Protein AF-A0A534WWB5-F1 (afdb_monomer)

Secondary structure (DSSP, 8-state):
--HHHHHHHHTT--HHHHHTGGGTTT-TTS-HHHHHHHHHHHHHHH-GGG--HHHHHHHHTTS-HHHHHHHHHHHHHHHHHHHHHHHTT----STTSPPPPP-

Foldseek 3Di:
DCVVVLVCVVVVPDPVCVVCLVVQVPDPPHDLLRVLLSVLLVCLQPPVPPDDPVNVVSNVVNDDPVVVVVSSVVSVVVNVVVVVCVVVVPDDPCSNPDDPDDD

pLDDT: mean 87.73, std 11.85, range [39.88, 98.0]

Solvent-accessible surface area (backbone atoms only — not comparable to full-atom values): 6148 Å² total; per-residue (Å²): 94,35,60,67,62,29,49,43,50,76,72,64,53,55,66,71,55,63,75,36,53,95,45,40,90,78,40,85,90,48,51,73,59,52,39,46,51,50,57,48,40,48,39,62,69,76,42,62,90,72,72,48,70,67,60,53,52,57,41,52,76,66,37,53,74,67,54,48,51,55,53,51,52,50,41,52,49,51,52,54,50,53,50,56,34,61,75,68,64,51,64,60,84,60,66,52,56,81,74,78,78,78,133

Radius of gyration: 15.67 Å; Cα contacts (8 Å, |Δi|>4): 62; chains: 1; bounding box: 30×44×37 Å

Structure (mmCIF, N/CA/C/O backbone):
data_AF-A0A534WWB5-F1
#
_entry.id   AF-A0A534WWB5-F1
#
loop_
_atom_site.group_PDB
_atom_site.id
_atom_site.type_symbol
_atom_site.label_atom_id
_atom_site.label_alt_id
_atom_site.label_comp_id
_atom_site.label_asym_id
_atom_site.label_entity_id
_atom_site.label_seq_id
_atom_site.pdbx_PDB_ins_code
_atom_site.Cartn_x
_atom_site.Cartn_y
_atom_site.Cartn_z
_atom_site.occupancy
_atom_site.B_iso_or_equiv
_atom_site.auth_seq_id
_atom_site.auth_comp_id
_atom_site.auth_asym_id
_atom_site.auth_atom_id
_atom_site.pdbx_PDB_model_num
ATOM 1 N N . MET A 1 1 ? 10.529 12.504 1.876 1.00 70.81 1 MET A N 1
ATOM 2 C CA . MET A 1 1 ? 9.119 12.947 1.796 1.00 70.81 1 MET A CA 1
ATOM 3 C C . MET A 1 1 ? 8.248 12.217 2.804 1.00 70.81 1 MET A C 1
ATOM 5 O O . MET A 1 1 ? 8.454 11.034 3.032 1.00 70.81 1 MET A O 1
ATOM 9 N N . ASP A 1 2 ? 7.246 12.906 3.337 1.00 78.25 2 ASP A N 1
ATOM 10 C CA . ASP A 1 2 ? 6.325 12.436 4.379 1.00 78.25 2 ASP A CA 1
ATOM 11 C C . ASP A 1 2 ? 4.836 12.636 4.006 1.00 78.25 2 ASP A C 1
ATOM 13 O O . ASP A 1 2 ? 3.929 12.504 4.829 1.00 78.25 2 ASP A O 1
ATOM 17 N N . ILE A 1 3 ? 4.580 12.917 2.724 1.00 78.19 3 ILE A N 1
ATOM 18 C CA . ILE A 1 3 ? 3.259 13.221 2.160 1.00 78.19 3 ILE A CA 1
ATOM 19 C C . ILE A 1 3 ? 2.248 12.101 2.426 1.00 78.19 3 ILE A C 1
ATOM 21 O O . ILE A 1 3 ? 1.123 12.394 2.819 1.00 78.19 3 ILE A O 1
ATOM 25 N N . ASN A 1 4 ? 2.626 10.832 2.248 1.00 79.56 4 ASN A N 1
ATOM 26 C CA . ASN A 1 4 ? 1.678 9.720 2.390 1.00 79.56 4 ASN A CA 1
ATOM 27 C C . ASN A 1 4 ? 1.227 9.564 3.849 1.00 79.56 4 ASN A C 1
ATOM 29 O O . ASN A 1 4 ? 0.034 9.444 4.107 1.00 79.56 4 ASN A O 1
ATOM 33 N N . THR A 1 5 ? 2.144 9.701 4.812 1.00 79.38 5 THR A N 1
ATOM 34 C CA . THR A 1 5 ? 1.808 9.740 6.244 1.00 79.38 5 THR A CA 1
ATOM 35 C C . THR A 1 5 ? 0.877 10.910 6.566 1.00 79.38 5 THR A C 1
ATOM 37 O O . THR A 1 5 ? -0.112 10.745 7.281 1.00 79.38 5 THR A O 1
ATOM 40 N N . ALA A 1 6 ? 1.140 12.095 6.005 1.00 73.81 6 ALA A N 1
ATOM 41 C CA . ALA A 1 6 ? 0.276 13.260 6.180 1.00 73.81 6 ALA A CA 1
ATOM 42 C C . ALA A 1 6 ? -1.128 13.058 5.573 1.00 73.81 6 ALA A C 1
ATOM 44 O O . ALA A 1 6 ? -2.121 13.473 6.175 1.00 73.81 6 ALA A O 1
ATOM 45 N N . VAL A 1 7 ? -1.232 12.405 4.411 1.00 80.31 7 VAL A N 1
ATOM 46 C CA . VAL A 1 7 ? -2.512 12.060 3.771 1.00 80.31 7 VAL A CA 1
ATOM 47 C C . VAL A 1 7 ? -3.288 11.055 4.618 1.00 80.31 7 VAL A C 1
ATOM 49 O O . VAL A 1 7 ? -4.454 11.309 4.911 1.00 80.31 7 VAL A O 1
ATOM 52 N N . CYS A 1 8 ? -2.649 9.981 5.086 1.00 81.56 8 CYS A N 1
ATOM 53 C CA . CYS A 1 8 ? -3.290 8.991 5.951 1.00 81.56 8 CYS A CA 1
ATOM 54 C C . CYS A 1 8 ? -3.869 9.625 7.223 1.00 81.56 8 CYS A C 1
ATOM 56 O O . CYS A 1 8 ? -5.014 9.360 7.587 1.00 81.56 8 CYS A O 1
ATOM 58 N N . ARG A 1 9 ? -3.122 10.537 7.862 1.00 83.69 9 ARG A N 1
ATOM 59 C CA . ARG A 1 9 ? -3.619 11.293 9.022 1.00 83.69 9 ARG A CA 1
ATOM 60 C C . ARG A 1 9 ? -4.812 12.179 8.679 1.00 83.69 9 ARG A C 1
ATOM 62 O O . ARG A 1 9 ? -5.782 12.205 9.427 1.00 83.69 9 ARG A O 1
ATOM 69 N N . LYS A 1 10 ? -4.774 12.887 7.543 1.00 77.88 10 LYS A N 1
ATOM 70 C CA . LYS A 1 10 ? -5.917 13.693 7.071 1.00 77.88 10 LYS A CA 1
ATOM 71 C C . LYS A 1 10 ? -7.156 12.842 6.787 1.00 77.88 10 LYS A C 1
ATOM 73 O O . LYS A 1 10 ? -8.264 13.337 6.950 1.00 77.88 10 LYS A O 1
ATOM 78 N N . GLN A 1 11 ? -6.972 11.586 6.384 1.00 84.31 11 GLN A N 1
ATOM 79 C CA . GLN A 1 11 ? -8.052 10.618 6.180 1.00 84.31 11 GLN A CA 1
ATOM 80 C C . GLN A 1 11 ? -8.540 9.961 7.482 1.00 84.31 11 GLN A C 1
ATOM 82 O O . GLN A 1 11 ? -9.452 9.141 7.443 1.00 84.31 11 GLN A O 1
ATOM 87 N N . GLY A 1 12 ? -7.974 10.331 8.635 1.00 84.00 12 GLY A N 1
ATOM 88 C CA . GLY A 1 12 ? -8.405 9.834 9.939 1.00 84.00 12 GLY A CA 1
ATOM 89 C C . GLY A 1 12 ? -7.871 8.448 10.291 1.00 84.00 12 GLY A C 1
ATOM 90 O O . GLY A 1 12 ? -8.412 7.820 11.199 1.00 84.00 12 GLY A O 1
ATOM 91 N N . ILE A 1 13 ? -6.823 7.963 9.610 1.00 86.06 13 ILE A N 1
ATOM 92 C CA . ILE A 1 13 ? -6.159 6.724 10.026 1.00 86.06 13 ILE A CA 1
ATOM 93 C C . ILE A 1 13 ? -5.538 6.951 11.417 1.00 86.06 13 ILE A C 1
ATOM 95 O O . ILE A 1 13 ? -4.778 7.913 11.579 1.00 86.06 13 ILE A O 1
ATOM 99 N N . PRO A 1 14 ? -5.852 6.096 12.411 1.00 87.44 14 PRO A N 1
ATOM 100 C CA . PRO A 1 14 ? -5.311 6.217 13.760 1.00 87.44 14 PRO A CA 1
ATOM 101 C C . PRO A 1 14 ? -3.777 6.181 13.791 1.00 87.44 14 PRO A C 1
ATOM 103 O O . PRO A 1 14 ? -3.143 5.449 13.030 1.00 87.44 14 PRO A O 1
ATOM 106 N N . GLU A 1 15 ? -3.173 6.974 14.677 1.00 85.62 15 GLU A N 1
ATOM 107 C CA . GLU A 1 15 ? -1.711 7.097 14.763 1.00 85.62 15 GLU A CA 1
ATOM 108 C C . GLU A 1 15 ? -1.050 5.784 15.203 1.00 85.62 15 GLU A C 1
ATOM 110 O O . GLU A 1 15 ? -0.037 5.393 14.635 1.00 85.62 15 GLU A O 1
ATOM 115 N N . ASP A 1 16 ? -1.660 5.069 16.150 1.00 86.56 16 ASP A N 1
ATOM 116 C CA . ASP A 1 16 ? -1.226 3.740 16.593 1.00 86.56 16 ASP A CA 1
ATOM 117 C C . ASP A 1 16 ? -1.197 2.740 15.431 1.00 86.56 16 ASP A C 1
ATOM 119 O O . ASP A 1 16 ? -0.270 1.939 15.316 1.00 86.56 16 ASP A O 1
ATOM 123 N N . LYS A 1 17 ? -2.163 2.835 14.512 1.00 87.81 17 LYS A N 1
ATOM 124 C CA . LYS A 1 17 ? -2.195 2.014 13.300 1.00 87.81 17 LYS A CA 1
ATOM 125 C C . LYS A 1 17 ? -1.072 2.375 12.325 1.00 87.81 17 LYS A C 1
ATOM 127 O O . LYS A 1 17 ? -0.471 1.473 11.748 1.00 87.81 17 LYS A O 1
ATOM 132 N N . LEU A 1 18 ? -0.758 3.662 12.154 1.00 87.88 18 LEU A N 1
ATOM 133 C CA . LEU A 1 18 ? 0.366 4.107 11.315 1.00 87.88 18 LEU A CA 1
ATOM 134 C C . LEU A 1 18 ? 1.719 3.679 11.893 1.00 87.88 18 LEU A C 1
ATOM 136 O O . LEU A 1 18 ? 2.576 3.201 11.155 1.00 87.88 18 LEU A O 1
ATOM 140 N N . GLU A 1 19 ? 1.896 3.808 13.207 1.00 88.94 19 GLU A N 1
ATOM 141 C CA . GLU A 1 19 ? 3.101 3.373 13.922 1.00 88.94 19 GLU A CA 1
ATOM 142 C C . GLU A 1 19 ? 3.243 1.836 13.931 1.00 88.94 19 GLU A C 1
ATOM 144 O O . GLU A 1 19 ? 4.350 1.306 14.026 1.00 88.94 19 GLU A O 1
ATOM 149 N N . ALA A 1 20 ? 2.138 1.099 13.785 1.00 92.06 20 ALA A N 1
ATOM 150 C CA . ALA A 1 20 ? 2.125 -0.358 13.701 1.00 92.06 20 ALA A CA 1
ATOM 151 C C . ALA A 1 20 ? 2.323 -0.923 12.282 1.00 92.06 20 ALA A C 1
ATOM 153 O O . ALA A 1 20 ? 2.298 -2.145 12.133 1.00 92.06 20 ALA A O 1
ATOM 154 N N . LEU A 1 21 ? 2.528 -0.086 11.255 1.00 91.25 21 LEU A N 1
ATOM 155 C CA . LEU A 1 21 ? 2.578 -0.536 9.858 1.00 91.25 21 LEU A CA 1
ATOM 156 C C . LEU A 1 21 ? 3.669 -1.588 9.603 1.00 91.25 21 LEU A C 1
ATOM 158 O O . LEU A 1 21 ? 3.407 -2.552 8.904 1.00 91.25 21 LEU A O 1
ATOM 162 N N . GLU A 1 22 ? 4.845 -1.484 10.224 1.00 91.75 22 GLU A N 1
ATOM 163 C CA . GLU A 1 22 ? 5.917 -2.494 10.088 1.00 91.75 22 GLU A CA 1
ATOM 164 C C . GLU A 1 22 ? 5.546 -3.867 10.678 1.00 91.75 22 GLU A C 1
ATOM 166 O O . GLU A 1 22 ? 6.165 -4.879 10.366 1.00 91.75 22 GLU A O 1
ATOM 171 N N . ARG A 1 23 ? 4.526 -3.912 11.541 1.00 93.31 23 ARG A N 1
ATOM 172 C CA . ARG A 1 23 ? 4.011 -5.125 12.192 1.00 93.31 23 ARG A CA 1
ATOM 173 C C . ARG A 1 23 ? 2.583 -5.430 11.750 1.00 93.31 23 ARG A C 1
ATOM 175 O O . ARG A 1 23 ? 1.844 -6.110 12.468 1.00 93.31 23 ARG A O 1
ATOM 182 N N . TYR A 1 24 ? 2.176 -4.918 10.584 1.00 94.62 24 TYR A N 1
ATOM 183 C CA . TYR A 1 24 ? 0.795 -5.009 10.116 1.00 94.62 24 TYR A CA 1
ATOM 184 C C . TYR A 1 24 ? 0.284 -6.448 10.097 1.00 94.62 24 TYR A C 1
ATOM 186 O O . TYR A 1 24 ? -0.882 -6.646 10.408 1.00 94.62 24 TYR A O 1
ATOM 194 N N . ALA A 1 25 ? 1.148 -7.427 9.794 1.00 92.81 25 ALA A N 1
ATOM 195 C CA . ALA A 1 25 ? 0.816 -8.843 9.651 1.00 92.81 25 ALA A CA 1
ATOM 196 C C . ALA A 1 25 ? 0.347 -9.515 10.951 1.00 92.81 25 ALA A C 1
ATOM 198 O O . ALA A 1 25 ? -0.432 -10.461 10.883 1.00 92.81 25 ALA A O 1
ATOM 199 N N . GLU A 1 26 ? 0.705 -8.977 12.120 1.00 92.25 26 GLU A N 1
ATOM 200 C CA . GLU A 1 26 ? 0.340 -9.531 13.436 1.00 92.25 26 GLU A CA 1
ATOM 201 C C . GLU A 1 26 ? -0.517 -8.565 14.271 1.00 92.25 26 GLU A C 1
ATOM 203 O O . GLU A 1 26 ? -1.163 -8.958 15.241 1.00 92.25 26 GLU A O 1
ATOM 208 N N . HIS A 1 27 ? -0.563 -7.283 13.899 1.00 92.25 27 HIS A N 1
ATOM 209 C CA . HIS A 1 27 ? -1.227 -6.258 14.698 1.00 92.25 27 HIS A CA 1
ATOM 210 C C . HIS A 1 27 ? -2.761 -6.293 14.541 1.00 92.25 27 HIS A C 1
ATOM 212 O O . HIS A 1 27 ? -3.246 -6.158 13.416 1.00 92.25 27 HIS A O 1
ATOM 218 N N . PRO A 1 28 ? -3.565 -6.385 15.620 1.00 91.38 28 PRO A N 1
ATOM 219 C CA . PRO A 1 28 ? -5.022 -6.584 15.539 1.00 91.38 28 PRO A CA 1
ATOM 220 C C . PRO A 1 28 ? -5.790 -5.412 14.906 1.00 91.38 28 PRO A C 1
ATOM 222 O O . PRO A 1 28 ? -6.928 -5.576 14.484 1.00 91.38 28 PRO A O 1
ATOM 225 N N . GLY A 1 29 ? -5.172 -4.231 14.808 1.00 91.31 29 GLY A N 1
ATOM 226 C CA . GLY A 1 29 ? -5.771 -3.044 14.185 1.00 91.31 29 GLY A CA 1
ATOM 227 C C . GLY A 1 29 ? -5.896 -3.089 12.654 1.00 91.31 29 GLY A C 1
ATOM 228 O O . GLY A 1 29 ? -6.457 -2.156 12.076 1.00 91.31 29 GLY A O 1
ATOM 229 N N . PHE A 1 30 ? -5.378 -4.129 11.992 1.00 94.44 30 PHE A N 1
ATOM 230 C CA . PHE A 1 30 ? -5.505 -4.328 10.545 1.00 94.44 30 PHE A CA 1
ATOM 231 C C . PHE A 1 30 ? -6.517 -5.426 10.226 1.00 94.44 30 PHE A C 1
ATOM 233 O O . PHE A 1 30 ? -6.475 -6.521 10.786 1.00 94.44 30 PHE A O 1
ATOM 240 N N . THR A 1 31 ? -7.419 -5.138 9.297 1.00 95.81 31 THR A N 1
ATOM 241 C CA . THR A 1 31 ? -8.328 -6.139 8.728 1.00 95.81 31 THR A CA 1
ATOM 242 C C . THR A 1 31 ? -7.588 -7.046 7.745 1.00 95.81 31 THR A C 1
ATOM 244 O O . THR A 1 31 ? -6.582 -6.639 7.167 1.00 95.81 31 THR A O 1
ATOM 247 N N . GLU A 1 32 ? -8.120 -8.238 7.472 1.00 96.06 32 GLU A N 1
ATOM 248 C CA . GLU A 1 32 ? -7.543 -9.150 6.467 1.00 96.06 32 GLU A CA 1
ATOM 249 C C . GLU A 1 32 ? -7.410 -8.494 5.086 1.00 96.06 32 GLU A C 1
ATOM 251 O O . GLU A 1 32 ? -6.389 -8.634 4.418 1.00 96.06 32 GLU A O 1
ATOM 256 N N . ARG A 1 33 ? -8.391 -7.668 4.693 1.00 96.56 33 ARG A N 1
ATOM 257 C CA . ARG A 1 33 ? -8.334 -6.905 3.439 1.00 96.56 33 ARG A CA 1
ATOM 258 C C . ARG A 1 33 ? -7.183 -5.890 3.423 1.00 96.56 33 ARG A C 1
ATOM 260 O O . ARG A 1 33 ? -6.536 -5.725 2.393 1.00 96.56 33 ARG A O 1
ATOM 267 N N . GLU A 1 34 ? -6.907 -5.216 4.537 1.00 95.62 34 GLU A N 1
ATOM 268 C CA . GLU A 1 34 ? -5.771 -4.289 4.638 1.00 95.62 34 GLU A CA 1
ATOM 269 C C . GLU A 1 34 ? -4.432 -5.027 4.659 1.00 95.62 34 GLU A C 1
ATOM 271 O O . GLU A 1 34 ? -3.502 -4.594 3.983 1.00 95.62 34 GLU A O 1
ATOM 276 N N . ARG A 1 35 ? -4.339 -6.158 5.371 1.00 96.56 35 ARG A N 1
ATOM 277 C CA . ARG A 1 35 ? -3.139 -7.010 5.358 1.00 96.56 35 ARG A CA 1
ATOM 278 C C . ARG A 1 35 ? -2.823 -7.476 3.940 1.00 96.56 35 ARG A C 1
ATOM 280 O O . ARG A 1 35 ? -1.688 -7.327 3.499 1.00 96.56 35 ARG A O 1
ATOM 287 N N . ALA A 1 36 ? -3.830 -7.958 3.212 1.00 96.56 36 ALA A N 1
ATOM 288 C CA . ALA A 1 36 ? -3.679 -8.377 1.823 1.00 96.56 36 ALA A CA 1
ATOM 289 C C . ALA A 1 36 ? -3.203 -7.224 0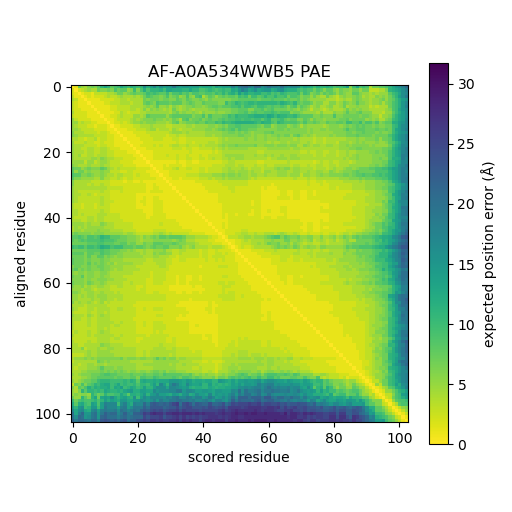.920 1.00 96.56 36 ALA A C 1
ATOM 291 O O . ALA A 1 36 ? -2.323 -7.426 0.086 1.00 96.56 36 ALA A O 1
ATOM 292 N N . ALA A 1 37 ? -3.722 -6.005 1.112 1.00 96.56 37 ALA A N 1
ATOM 293 C CA . ALA A 1 37 ? -3.272 -4.839 0.350 1.00 96.56 37 ALA A CA 1
ATOM 294 C C . ALA A 1 37 ? -1.816 -4.449 0.640 1.00 96.56 37 ALA A C 1
ATOM 296 O O . ALA A 1 37 ? -1.073 -4.144 -0.293 1.00 96.56 37 ALA A O 1
ATOM 297 N N . ILE A 1 38 ? -1.409 -4.451 1.913 1.00 95.69 38 ILE A N 1
ATOM 298 C CA . ILE A 1 38 ? -0.040 -4.100 2.311 1.00 95.69 38 ILE A CA 1
ATOM 299 C C . ILE A 1 38 ? 0.939 -5.154 1.786 1.00 95.69 38 ILE A C 1
ATOM 301 O O . ILE A 1 38 ? 1.901 -4.793 1.112 1.00 95.69 38 ILE A O 1
ATOM 305 N N . ALA A 1 39 ? 0.638 -6.441 1.984 1.00 95.19 39 ALA A N 1
ATOM 306 C CA . ALA A 1 39 ? 1.446 -7.541 1.459 1.00 95.19 39 ALA A CA 1
ATOM 307 C C . ALA A 1 39 ? 1.588 -7.464 -0.069 1.00 95.19 39 ALA A C 1
ATOM 309 O O . ALA A 1 39 ? 2.675 -7.653 -0.616 1.00 95.19 39 ALA A O 1
ATOM 310 N N . TRP A 1 40 ? 0.505 -7.127 -0.778 1.00 96.44 40 TRP A N 1
ATOM 311 C CA . TRP A 1 40 ? 0.554 -6.910 -2.222 1.00 96.44 40 TRP A CA 1
ATOM 312 C C . TRP A 1 40 ? 1.472 -5.754 -2.622 1.00 96.44 40 TRP A C 1
ATOM 314 O O . TRP A 1 40 ? 2.312 -5.908 -3.511 1.00 96.44 40 TRP A O 1
ATOM 324 N N . ALA A 1 41 ? 1.354 -4.607 -1.952 1.00 95.62 41 ALA A N 1
ATOM 325 C CA . ALA A 1 41 ? 2.197 -3.446 -2.215 1.00 95.62 41 ALA A CA 1
ATOM 326 C C . ALA A 1 41 ? 3.689 -3.732 -1.949 1.00 95.62 41 ALA A C 1
ATOM 328 O O . ALA A 1 41 ? 4.542 -3.271 -2.714 1.00 95.62 41 ALA A O 1
ATOM 329 N N . GLU A 1 42 ? 4.016 -4.523 -0.922 1.00 94.19 42 GLU A N 1
ATOM 330 C CA . GLU A 1 42 ? 5.385 -4.985 -0.649 1.00 94.19 42 GLU A CA 1
ATOM 331 C C . GLU A 1 42 ? 5.933 -5.831 -1.804 1.00 94.19 42 GLU A C 1
ATOM 333 O O . GLU A 1 42 ? 7.027 -5.557 -2.305 1.00 94.19 42 GLU A O 1
ATOM 338 N N . MET A 1 43 ? 5.156 -6.799 -2.299 1.00 94.12 43 MET A N 1
ATOM 339 C CA . MET A 1 43 ? 5.571 -7.653 -3.419 1.00 94.12 43 MET A CA 1
ATOM 340 C C . MET A 1 43 ? 5.801 -6.859 -4.707 1.00 94.12 43 MET A C 1
ATOM 342 O O . MET A 1 43 ? 6.839 -7.022 -5.348 1.00 94.12 43 MET A O 1
ATOM 346 N N . VAL A 1 44 ? 4.886 -5.945 -5.051 1.00 94.75 44 VAL A N 1
ATOM 347 C CA . VAL A 1 44 ? 5.029 -5.046 -6.213 1.00 94.75 44 VAL A CA 1
ATOM 348 C C . VAL A 1 44 ? 6.295 -4.183 -6.107 1.00 94.75 44 VAL A C 1
ATOM 350 O O . VAL A 1 44 ? 6.879 -3.796 -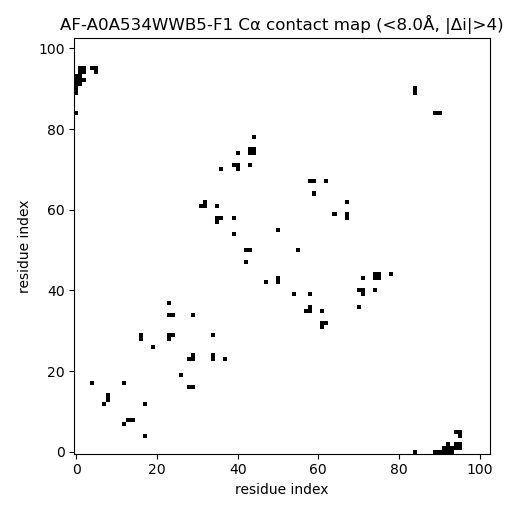7.121 1.00 94.75 44 VAL A O 1
ATOM 353 N N . THR A 1 45 ? 6.736 -3.884 -4.885 1.00 94.00 45 THR A N 1
ATOM 354 C CA . THR A 1 45 ? 7.905 -3.041 -4.614 1.00 94.00 45 THR A CA 1
ATOM 355 C C . THR A 1 45 ? 9.224 -3.804 -4.658 1.00 94.00 45 THR A C 1
ATOM 357 O O . THR A 1 45 ? 10.198 -3.293 -5.214 1.00 94.00 45 THR A O 1
ATOM 360 N N . ILE A 1 46 ? 9.267 -5.005 -4.082 1.00 93.44 46 ILE A N 1
ATOM 361 C CA . ILE A 1 46 ? 10.503 -5.776 -3.891 1.00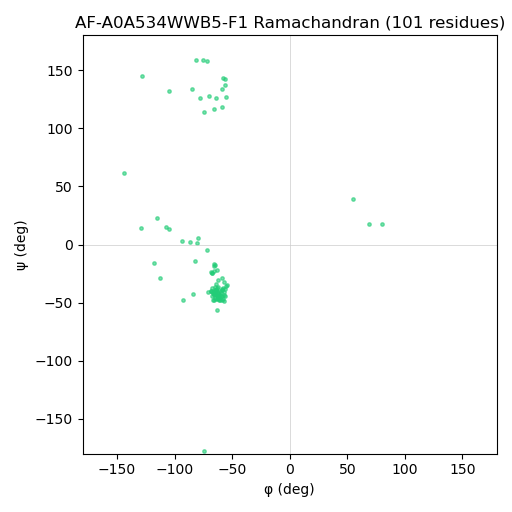 93.44 46 ILE A CA 1
ATOM 362 C C . ILE A 1 46 ? 10.751 -6.729 -5.065 1.00 93.44 46 ILE A C 1
ATOM 364 O O . ILE A 1 46 ? 11.853 -6.748 -5.614 1.00 93.44 46 ILE A O 1
ATOM 368 N N . SER A 1 47 ? 9.725 -7.481 -5.470 1.00 90.19 47 SER A N 1
ATOM 369 C CA . SER A 1 47 ? 9.847 -8.616 -6.393 1.00 90.19 47 SER A CA 1
ATOM 370 C C . SER A 1 47 ? 8.639 -8.730 -7.337 1.00 90.19 47 SER A C 1
ATOM 372 O O . SER A 1 47 ? 7.948 -9.750 -7.338 1.00 90.19 47 SER A O 1
ATOM 374 N N . PRO A 1 48 ? 8.365 -7.723 -8.190 1.00 85.94 48 PRO A N 1
ATOM 375 C CA . PRO A 1 48 ? 7.194 -7.740 -9.072 1.00 85.94 48 PRO A CA 1
ATOM 376 C C . PRO A 1 48 ? 7.205 -8.885 -10.100 1.00 85.94 48 PRO A C 1
ATOM 378 O O . PRO A 1 48 ? 6.149 -9.261 -10.597 1.00 85.94 48 PRO A O 1
ATOM 381 N N . ASN A 1 49 ? 8.378 -9.448 -10.413 1.00 89.31 49 ASN A N 1
ATOM 382 C CA . ASN A 1 49 ? 8.518 -10.566 -11.353 1.00 89.31 49 ASN A CA 1
ATOM 383 C C . ASN A 1 49 ? 8.240 -11.940 -10.718 1.00 89.31 49 ASN A C 1
ATOM 385 O O . ASN A 1 49 ? 8.059 -12.905 -11.453 1.00 89.31 49 ASN A O 1
ATOM 389 N N . ASP A 1 50 ? 8.200 -12.026 -9.383 1.00 90.94 50 ASP A N 1
ATOM 390 C CA . ASP A 1 50 ? 8.089 -13.292 -8.641 1.00 90.94 50 ASP A CA 1
ATOM 391 C C . ASP A 1 50 ? 6.695 -13.485 -8.018 1.00 90.94 50 ASP A C 1
ATOM 393 O O . ASP A 1 50 ? 6.505 -14.316 -7.129 1.00 90.94 50 ASP A O 1
ATOM 397 N N . ILE A 1 51 ? 5.706 -12.705 -8.464 1.00 90.69 51 ILE A N 1
ATOM 398 C CA . ILE A 1 51 ? 4.332 -12.813 -7.976 1.00 90.69 51 ILE A CA 1
ATOM 399 C C . ILE A 1 51 ? 3.684 -14.070 -8.566 1.00 90.69 51 ILE A C 1
ATOM 401 O O . ILE A 1 51 ? 3.449 -14.181 -9.767 1.00 90.69 51 ILE A O 1
ATOM 405 N N . SER A 1 52 ? 3.375 -15.016 -7.688 1.00 91.31 52 SER A N 1
ATOM 406 C CA . SER A 1 52 ? 2.724 -16.284 -8.000 1.00 91.31 52 SER A CA 1
ATOM 407 C C . SER A 1 52 ? 1.203 -16.161 -8.139 1.00 91.31 52 SER A C 1
ATOM 409 O O . SER A 1 52 ? 0.559 -15.291 -7.547 1.00 91.31 52 SER A O 1
ATOM 411 N N . GLU A 1 53 ? 0.597 -17.128 -8.831 1.00 92.44 53 GLU A N 1
ATOM 412 C CA . GLU A 1 53 ? -0.865 -17.271 -8.903 1.00 92.44 53 GLU A CA 1
ATOM 413 C C . GLU A 1 53 ? -1.515 -17.423 -7.521 1.00 92.44 53 GLU A C 1
ATOM 415 O O . GLU A 1 53 ? -2.622 -16.938 -7.305 1.00 92.44 53 GLU A O 1
ATOM 420 N N . ALA A 1 54 ? -0.829 -18.048 -6.557 1.00 92.62 54 ALA A N 1
ATOM 421 C CA . ALA A 1 54 ? -1.336 -18.189 -5.192 1.00 92.62 54 ALA A CA 1
ATOM 422 C C . ALA A 1 54 ? -1.471 -16.829 -4.485 1.00 92.62 54 ALA A C 1
ATOM 424 O O . ALA A 1 54 ? -2.464 -16.584 -3.803 1.00 92.62 54 ALA A O 1
ATOM 425 N N . GLN A 1 55 ? -0.513 -15.921 -4.692 1.00 91.50 55 GLN A N 1
ATOM 426 C CA . GLN A 1 55 ? -0.567 -14.560 -4.149 1.00 91.50 55 GLN A CA 1
ATOM 427 C C . GLN A 1 55 ? -1.680 -13.734 -4.807 1.00 91.50 55 GLN A C 1
ATOM 429 O O . GLN A 1 55 ? -2.409 -13.023 -4.117 1.00 91.50 55 GLN A O 1
ATOM 434 N N . PHE A 1 56 ? -1.873 -13.879 -6.122 1.00 93.19 56 PHE A N 1
ATOM 435 C CA . PHE A 1 56 ? -3.021 -13.288 -6.817 1.00 93.19 56 PHE A CA 1
ATOM 436 C C . PHE A 1 56 ? -4.356 -13.844 -6.309 1.00 93.19 56 PHE A C 1
ATOM 438 O O . PHE A 1 56 ? -5.304 -13.085 -6.102 1.00 93.19 56 PHE A O 1
ATOM 445 N N . ALA A 1 57 ? -4.447 -15.161 -6.116 1.00 94.06 57 ALA A N 1
ATOM 446 C CA . ALA A 1 57 ? -5.650 -15.818 -5.625 1.00 94.06 57 ALA A CA 1
ATOM 447 C C . ALA A 1 57 ? -6.020 -15.331 -4.221 1.00 94.06 57 ALA A C 1
ATOM 449 O O . ALA A 1 57 ? -7.189 -15.042 -3.980 1.00 94.06 57 ALA A O 1
ATOM 450 N N . GLU A 1 58 ? -5.041 -15.174 -3.327 1.00 93.38 58 GLU A N 1
ATOM 451 C CA . GLU A 1 58 ? -5.275 -14.627 -1.989 1.00 93.38 58 GLU A CA 1
ATOM 452 C C . GLU A 1 58 ? -5.790 -13.184 -2.056 1.00 93.38 58 GLU A C 1
ATOM 454 O O . GLU A 1 58 ? -6.807 -12.861 -1.444 1.00 93.38 58 GLU A O 1
ATOM 459 N N . LEU A 1 59 ? -5.178 -12.330 -2.883 1.00 96.31 59 LEU A N 1
ATOM 460 C CA . LEU A 1 59 ? -5.647 -10.955 -3.058 1.00 96.31 59 LEU A CA 1
ATOM 461 C C . LEU A 1 59 ? -7.090 -10.896 -3.590 1.00 96.31 59 LEU A C 1
ATOM 463 O O . LEU A 1 59 ? -7.895 -10.091 -3.115 1.00 96.31 59 LEU A O 1
ATOM 467 N N . ARG A 1 60 ? -7.449 -11.784 -4.526 1.00 97.00 60 ARG A N 1
ATOM 468 C CA . ARG A 1 60 ? -8.805 -11.884 -5.096 1.00 97.00 60 ARG A CA 1
ATOM 469 C C . ARG A 1 60 ? -9.881 -12.293 -4.094 1.00 97.00 60 ARG A C 1
ATOM 471 O O . ARG A 1 60 ? -11.060 -12.062 -4.348 1.00 97.00 60 ARG A O 1
ATOM 478 N N . ARG A 1 61 ? -9.517 -12.860 -2.941 1.00 97.62 61 ARG A N 1
ATOM 479 C CA . ARG A 1 61 ? -10.480 -13.112 -1.852 1.00 97.62 61 ARG A CA 1
ATOM 480 C C . ARG A 1 61 ? -10.982 -11.820 -1.223 1.00 97.62 61 ARG A C 1
ATOM 482 O O . ARG A 1 61 ? -12.053 -11.808 -0.621 1.00 97.62 61 ARG A O 1
ATOM 489 N N . HIS A 1 62 ? -10.204 -10.750 -1.354 1.00 98.00 62 HIS A N 1
ATOM 490 C CA . HIS A 1 62 ? -10.479 -9.468 -0.733 1.00 98.00 62 HIS A CA 1
ATOM 491 C C . HI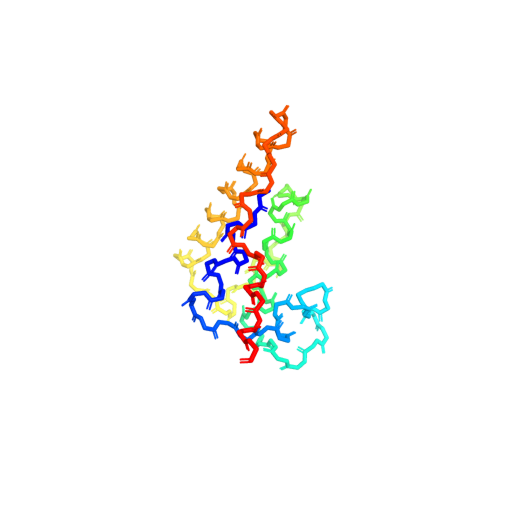S A 1 62 ? -10.810 -8.377 -1.738 1.00 98.00 62 HIS A C 1
ATOM 493 O O . HIS A 1 62 ? -11.560 -7.486 -1.363 1.00 98.00 62 HIS A O 1
ATOM 499 N N . PHE A 1 63 ? -10.295 -8.432 -2.969 1.00 97.94 63 PHE A N 1
ATOM 500 C CA . PHE A 1 63 ? -10.412 -7.377 -3.977 1.00 97.94 63 PHE A CA 1
ATOM 501 C C . PHE A 1 63 ? -10.940 -7.912 -5.310 1.00 97.94 63 PHE A C 1
ATOM 503 O O . PHE A 1 63 ? -10.603 -9.013 -5.738 1.00 97.94 63 PHE A O 1
ATOM 510 N N . THR A 1 64 ? -11.731 -7.100 -6.003 1.00 98.00 64 THR A N 1
ATOM 511 C CA . THR A 1 64 ? -12.104 -7.334 -7.405 1.00 98.00 64 THR A CA 1
ATOM 512 C C . THR A 1 64 ? -10.915 -7.087 -8.335 1.00 98.00 64 THR A C 1
ATOM 514 O O . THR A 1 64 ? -10.025 -6.306 -8.005 1.00 98.00 64 THR A O 1
ATOM 517 N N . ASP A 1 65 ? -10.918 -7.661 -9.543 1.00 96.62 65 ASP A N 1
ATOM 518 C CA . ASP A 1 65 ? -9.832 -7.439 -10.515 1.00 96.62 65 ASP A CA 1
ATOM 519 C C . ASP A 1 65 ? -9.596 -5.945 -10.809 1.00 96.62 65 ASP A C 1
ATOM 521 O O . ASP A 1 65 ? -8.456 -5.506 -10.950 1.00 96.62 65 ASP A O 1
ATOM 525 N N . ARG A 1 66 ? -10.663 -5.133 -10.835 1.00 97.56 66 ARG A N 1
ATOM 526 C CA . ARG A 1 66 ? -10.545 -3.678 -10.994 1.00 97.56 66 ARG A CA 1
ATOM 527 C C . ARG A 1 66 ? -9.809 -3.034 -9.818 1.00 97.56 66 ARG A C 1
ATOM 529 O O . ARG A 1 66 ? -8.910 -2.228 -10.036 1.00 97.56 66 ARG A O 1
ATOM 536 N N . GLU A 1 67 ? -10.174 -3.384 -8.589 1.00 97.69 67 GLU A N 1
ATOM 537 C CA . GLU A 1 67 ? -9.499 -2.863 -7.397 1.00 97.69 67 GLU A CA 1
ATOM 538 C C . GLU A 1 67 ? -8.034 -3.320 -7.334 1.00 97.69 67 GLU A C 1
ATOM 540 O O . GLU A 1 67 ? -7.180 -2.555 -6.899 1.00 97.69 67 GLU A O 1
ATOM 545 N N . ILE A 1 68 ? -7.719 -4.528 -7.815 1.00 97.00 68 ILE A N 1
ATOM 546 C CA . ILE A 1 68 ? -6.340 -5.030 -7.912 1.00 97.00 68 ILE A CA 1
ATOM 547 C C . ILE A 1 68 ? -5.521 -4.183 -8.891 1.00 97.00 68 ILE A C 1
ATOM 549 O O . ILE A 1 68 ? -4.379 -3.825 -8.587 1.00 97.00 68 ILE A O 1
ATOM 553 N N . VAL A 1 6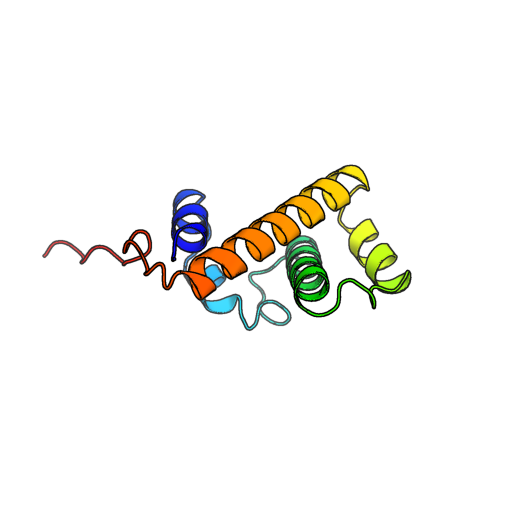9 ? -6.091 -3.820 -10.044 1.00 96.94 69 VAL A N 1
ATOM 554 C CA . VAL A 1 69 ? -5.443 -2.908 -11.000 1.00 96.94 69 VAL A CA 1
ATOM 555 C C . VAL A 1 69 ? -5.183 -1.547 -10.354 1.00 96.94 69 VAL A C 1
ATOM 557 O O . VAL A 1 69 ? -4.064 -1.041 -10.432 1.00 96.94 69 VAL A O 1
ATOM 560 N N . GLU A 1 70 ? -6.182 -0.973 -9.681 1.00 97.56 70 GLU A N 1
ATOM 561 C CA . GLU A 1 70 ? -6.058 0.323 -9.002 1.00 97.56 70 GLU A CA 1
ATOM 562 C C . GLU A 1 70 ? -4.999 0.282 -7.880 1.00 97.56 70 GLU A C 1
ATOM 564 O O . GLU A 1 70 ? -4.139 1.164 -7.810 1.00 97.56 70 GLU A O 1
ATOM 569 N N . LEU A 1 71 ? -4.992 -0.772 -7.057 1.00 96.88 71 LEU A N 1
ATOM 570 C CA . LEU A 1 71 ? -4.009 -0.988 -5.992 1.00 96.88 71 LEU A CA 1
ATOM 571 C C . LEU A 1 71 ? -2.585 -1.113 -6.550 1.00 96.88 71 LEU A C 1
ATOM 573 O O . LEU A 1 71 ? -1.655 -0.475 -6.055 1.00 96.88 71 LEU A O 1
ATOM 577 N N . THR A 1 72 ? -2.416 -1.908 -7.607 1.00 96.25 72 THR A N 1
ATOM 578 C CA . THR A 1 72 ? -1.114 -2.128 -8.253 1.00 96.25 72 THR A CA 1
ATOM 579 C C . THR A 1 72 ? -0.593 -0.843 -8.889 1.00 96.25 72 THR A C 1
ATOM 581 O O . THR A 1 72 ? 0.587 -0.520 -8.751 1.00 96.25 72 THR A O 1
ATOM 584 N N . ALA A 1 73 ? -1.468 -0.075 -9.544 1.00 96.94 73 ALA A N 1
ATOM 585 C CA . ALA A 1 73 ? -1.114 1.210 -10.132 1.00 96.94 73 ALA A CA 1
ATOM 586 C C . ALA A 1 73 ? -0.649 2.214 -9.068 1.00 96.94 73 ALA A C 1
ATOM 588 O O . ALA A 1 73 ? 0.356 2.895 -9.276 1.00 96.94 73 ALA A O 1
ATOM 589 N N . GLN A 1 74 ? -1.322 2.269 -7.914 1.00 96.12 74 GLN A N 1
ATOM 590 C CA . GLN A 1 74 ? -0.900 3.128 -6.806 1.00 96.12 74 GLN A CA 1
ATOM 591 C C . GLN A 1 74 ? 0.455 2.710 -6.229 1.00 96.12 74 GLN A C 1
ATOM 593 O O . GLN A 1 74 ? 1.338 3.552 -6.079 1.00 96.12 74 GLN A O 1
ATOM 598 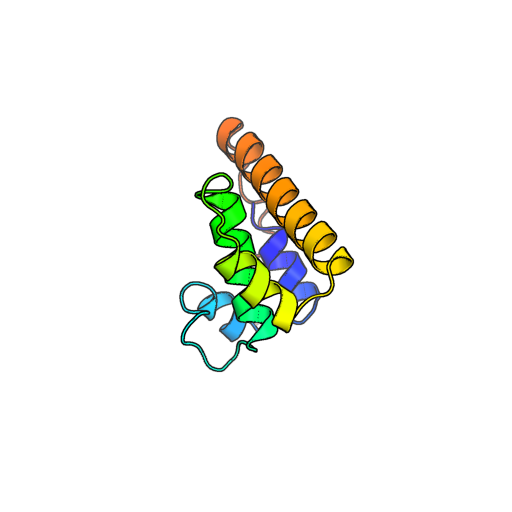N N . ALA A 1 75 ? 0.671 1.414 -5.983 1.00 95.62 75 ALA A N 1
ATOM 599 C CA . ALA A 1 75 ? 1.968 0.917 -5.521 1.00 95.62 75 ALA A CA 1
ATOM 600 C C . ALA A 1 75 ? 3.095 1.246 -6.521 1.00 95.62 75 ALA A C 1
ATOM 602 O O . ALA A 1 75 ? 4.156 1.744 -6.141 1.00 95.62 75 ALA A O 1
ATOM 603 N N . ALA A 1 76 ? 2.854 1.050 -7.821 1.00 96.00 76 ALA A N 1
ATOM 604 C CA . ALA A 1 76 ? 3.810 1.396 -8.870 1.00 96.00 76 ALA A CA 1
ATOM 605 C C . ALA A 1 76 ? 4.107 2.905 -8.925 1.00 96.00 76 ALA A C 1
ATOM 607 O O . ALA A 1 76 ? 5.264 3.302 -9.095 1.00 96.00 76 ALA A O 1
ATOM 608 N N . PHE A 1 77 ? 3.089 3.751 -8.752 1.00 95.31 77 PHE A N 1
ATOM 609 C CA . PHE A 1 77 ? 3.251 5.202 -8.715 1.00 95.31 77 PHE A CA 1
ATOM 610 C C . PHE A 1 77 ? 4.080 5.659 -7.510 1.00 95.31 77 PHE A C 1
ATOM 612 O O . PHE A 1 77 ? 4.988 6.481 -7.662 1.00 95.31 77 PHE A O 1
ATOM 619 N N . GLU A 1 78 ? 3.849 5.081 -6.331 1.00 94.19 78 GLU A N 1
ATOM 620 C CA . GLU A 1 78 ? 4.667 5.353 -5.148 1.00 94.19 78 GLU A CA 1
ATOM 621 C C . GLU A 1 78 ? 6.114 4.877 -5.324 1.00 94.19 78 GLU A C 1
ATOM 623 O O . GLU A 1 78 ? 7.045 5.592 -4.950 1.00 94.19 78 GLU A O 1
ATOM 628 N N . ASN A 1 79 ? 6.340 3.753 -6.007 1.00 93.94 79 ASN A N 1
ATOM 629 C CA . ASN A 1 79 ? 7.686 3.288 -6.352 1.00 93.94 79 ASN A CA 1
ATOM 630 C C . ASN A 1 79 ? 8.400 4.213 -7.339 1.00 93.94 79 ASN A C 1
ATOM 632 O O . ASN A 1 79 ? 9.584 4.520 -7.162 1.00 93.94 79 ASN A O 1
ATOM 636 N N . PHE A 1 80 ? 7.691 4.703 -8.358 1.00 94.06 80 PHE A N 1
ATOM 637 C CA . PHE A 1 80 ? 8.205 5.747 -9.241 1.00 94.06 80 PHE A CA 1
ATOM 638 C C . PHE A 1 80 ? 8.589 6.986 -8.429 1.00 94.06 80 PHE A C 1
ATOM 640 O O . PHE A 1 80 ? 9.723 7.459 -8.546 1.00 94.06 80 PHE A O 1
ATOM 647 N N . ARG A 1 81 ? 7.696 7.453 -7.542 1.00 93.12 81 ARG A N 1
ATOM 648 C CA . ARG A 1 81 ? 7.939 8.606 -6.671 1.00 93.12 81 ARG A CA 1
ATOM 649 C C . ARG A 1 81 ? 9.155 8.403 -5.77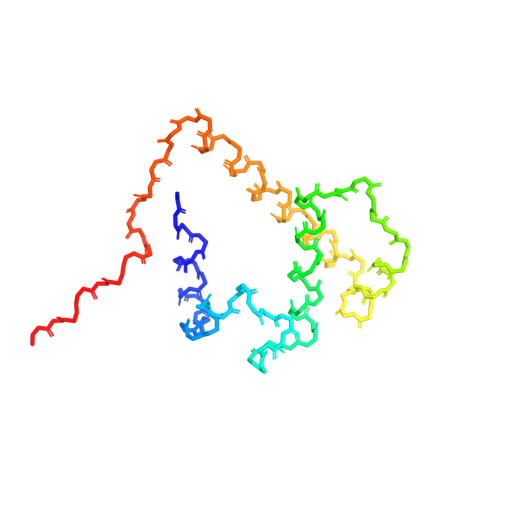0 1.00 93.12 81 ARG A C 1
ATOM 651 O O . ARG A 1 81 ? 10.007 9.283 -5.685 1.00 93.12 81 ARG A O 1
ATOM 658 N N . ALA A 1 82 ? 9.272 7.261 -5.109 1.00 90.19 82 ALA A N 1
ATOM 659 C CA . ALA A 1 82 ? 10.381 6.977 -4.205 1.00 90.19 82 ALA A CA 1
ATOM 660 C C . ALA A 1 82 ? 11.740 7.054 -4.922 1.00 90.19 82 ALA A C 1
ATOM 662 O O . ALA A 1 82 ? 12.696 7.606 -4.375 1.00 90.19 82 ALA A O 1
ATOM 663 N N . ARG A 1 83 ? 11.815 6.566 -6.169 1.00 91.31 83 ARG A N 1
ATOM 664 C CA . ARG A 1 83 ? 13.050 6.553 -6.967 1.00 91.31 83 ARG A CA 1
ATOM 665 C C . ARG A 1 83 ? 13.564 7.959 -7.257 1.00 91.31 83 ARG A C 1
ATOM 667 O O . ARG A 1 83 ? 14.691 8.264 -6.878 1.00 91.31 83 ARG A O 1
ATOM 674 N N . TRP A 1 84 ? 12.757 8.828 -7.873 1.00 91.06 84 TRP A N 1
ATOM 675 C CA . TRP A 1 84 ? 13.243 10.171 -8.224 1.00 91.06 84 TRP A CA 1
ATOM 676 C C . TRP A 1 84 ? 13.506 11.032 -6.982 1.00 91.06 84 TRP A C 1
ATOM 678 O O . TRP A 1 84 ? 14.530 11.709 -6.934 1.00 91.06 84 TRP A O 1
ATOM 688 N N . ASN A 1 85 ? 12.677 10.931 -5.934 1.00 88.44 85 ASN A N 1
ATOM 689 C CA . ASN A 1 85 ? 12.928 11.650 -4.681 1.00 88.44 85 ASN A CA 1
ATOM 690 C C . ASN A 1 85 ? 14.263 11.256 -4.048 1.00 88.44 85 ASN A C 1
ATOM 692 O O . ASN A 1 85 ? 15.032 12.124 -3.636 1.00 88.44 85 ASN A O 1
ATOM 696 N N . ARG A 1 86 ? 14.577 9.955 -4.013 1.00 88.19 86 ARG A N 1
ATOM 697 C CA . ARG A 1 86 ? 15.856 9.472 -3.484 1.00 88.19 86 ARG A CA 1
ATOM 698 C C . ARG A 1 86 ? 17.031 9.897 -4.364 1.00 88.19 86 ARG A C 1
ATOM 700 O O . ARG A 1 86 ? 18.041 10.351 -3.833 1.00 88.19 86 ARG A O 1
ATOM 707 N N . SER A 1 87 ? 16.909 9.777 -5.686 1.00 90.25 87 SER A N 1
ATOM 708 C CA . SER A 1 87 ? 17.969 10.159 -6.629 1.00 90.25 87 SER A CA 1
ATOM 709 C C . SER A 1 87 ? 18.297 11.652 -6.583 1.00 90.25 87 SER A C 1
ATOM 711 O O . SER A 1 87 ? 19.464 12.018 -6.688 1.00 90.25 87 SER A O 1
ATOM 713 N N . LEU A 1 88 ? 17.288 12.505 -6.396 1.00 92.81 88 LEU A N 1
ATOM 714 C CA . LEU A 1 88 ? 17.443 13.961 -6.354 1.00 92.81 88 LEU A CA 1
ATOM 715 C C . LEU A 1 88 ? 17.633 14.520 -4.938 1.00 92.81 88 LEU A C 1
ATOM 717 O O . LEU A 1 88 ? 17.740 15.732 -4.783 1.00 92.81 88 LEU A O 1
ATOM 721 N N . ARG A 1 89 ? 17.697 13.655 -3.915 1.00 88.44 89 ARG A N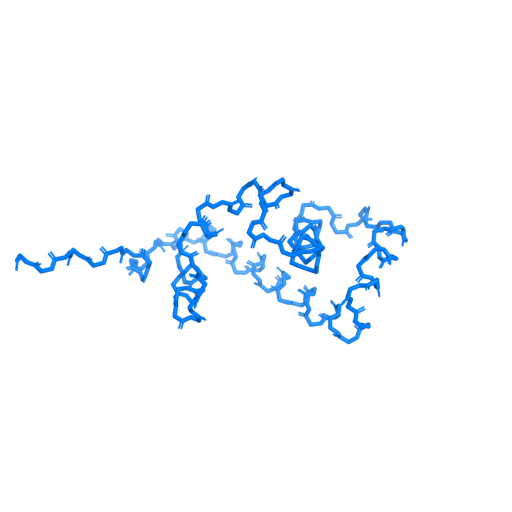 1
ATOM 722 C CA . ARG A 1 89 ? 17.809 14.044 -2.497 1.00 88.44 89 ARG A CA 1
ATOM 723 C C . ARG A 1 89 ? 16.701 15.008 -2.058 1.00 88.44 89 ARG A C 1
ATOM 725 O O . ARG A 1 89 ? 16.947 15.938 -1.300 1.00 88.44 89 ARG A O 1
ATOM 732 N N . VAL A 1 90 ? 15.480 14.775 -2.536 1.00 85.88 90 VAL A N 1
ATOM 733 C CA . VAL A 1 90 ? 14.301 15.522 -2.087 1.00 85.88 90 VAL A CA 1
ATOM 734 C C . VAL A 1 90 ? 14.056 15.189 -0.615 1.00 85.88 90 VAL A C 1
ATOM 736 O O . VAL A 1 90 ? 13.808 14.031 -0.258 1.00 85.88 90 VAL A O 1
ATOM 739 N N . GLU A 1 91 ? 14.157 16.202 0.241 1.00 78.06 91 GLU A N 1
ATOM 740 C CA . GLU A 1 91 ? 13.991 16.065 1.687 1.00 78.06 91 GLU A CA 1
ATOM 741 C C . GLU A 1 91 ? 12.509 15.876 2.078 1.00 78.06 91 GLU A C 1
ATOM 743 O O . GLU A 1 91 ? 11.622 15.684 1.242 1.00 78.06 91 GLU A O 1
ATOM 748 N N . ALA A 1 92 ? 12.223 15.779 3.375 1.00 74.94 92 ALA A N 1
ATOM 749 C CA . ALA A 1 92 ? 10.846 15.801 3.857 1.00 74.94 92 ALA A CA 1
ATOM 750 C C . ALA A 1 92 ? 10.382 17.253 4.019 1.00 74.94 92 ALA A C 1
ATOM 752 O O . ALA A 1 92 ? 11.073 18.045 4.648 1.00 74.94 92 ALA A O 1
ATOM 753 N N . ASP A 1 93 ? 9.185 17.569 3.527 1.00 72.00 93 ASP A N 1
ATOM 754 C CA . ASP A 1 93 ? 8.611 18.920 3.607 1.00 72.00 93 ASP A CA 1
ATOM 755 C C . ASP A 1 93 ? 7.988 19.226 4.986 1.00 72.00 93 ASP A C 1
ATOM 757 O O . ASP A 1 93 ? 7.340 20.255 5.178 1.00 72.00 93 ASP A O 1
ATOM 761 N N . GLY A 1 94 ? 8.130 18.314 5.956 1.00 73.88 94 GLY A N 1
ATOM 762 C CA . GLY A 1 94 ? 7.584 18.452 7.307 1.00 73.88 94 GLY A CA 1
ATOM 763 C C . GLY A 1 94 ? 6.053 18.386 7.375 1.00 73.88 94 GLY A C 1
ATOM 764 O O . GLY A 1 94 ? 5.447 18.797 8.371 1.00 73.88 94 GLY A O 1
ATOM 765 N N . LEU A 1 95 ? 5.393 17.863 6.344 1.00 70.88 95 LEU A N 1
ATOM 766 C CA . LEU A 1 95 ? 3.934 17.753 6.280 1.00 70.88 95 LEU A CA 1
ATOM 767 C C . LEU A 1 95 ? 3.369 16.749 7.295 1.00 70.88 95 LEU A C 1
ATOM 769 O O . LEU A 1 95 ? 2.213 16.867 7.703 1.00 70.88 95 LEU A O 1
ATOM 773 N N . ALA A 1 96 ? 4.177 15.782 7.721 1.00 65.12 96 ALA A N 1
ATOM 774 C CA . ALA A 1 96 ? 3.864 14.806 8.754 1.00 65.12 96 ALA A CA 1
ATOM 775 C C . ALA A 1 96 ? 4.567 15.106 10.088 1.00 65.12 96 ALA A C 1
ATOM 777 O O . ALA A 1 96 ? 4.565 14.260 10.985 1.00 65.12 96 ALA A O 1
ATOM 778 N N . THR A 1 97 ? 5.146 16.288 10.287 1.00 69.00 97 THR A N 1
ATOM 779 C CA . THR A 1 97 ? 5.616 16.666 11.627 1.00 69.00 97 THR A CA 1
ATOM 780 C C . THR A 1 97 ? 4.405 16.917 12.533 1.00 69.00 97 THR A C 1
ATOM 782 O O . THR A 1 97 ? 3.500 17.674 12.175 1.00 69.00 97 THR A O 1
ATOM 785 N N . LYS A 1 98 ? 4.350 16.273 13.711 1.00 59.34 98 LYS A N 1
ATOM 786 C CA . LYS A 1 98 ? 3.320 16.561 14.728 1.00 59.34 98 LYS A CA 1
ATOM 787 C C . LYS A 1 98 ? 3.455 18.050 15.097 1.00 59.34 98 LYS A C 1
ATOM 789 O O . LYS A 1 98 ? 4.517 18.459 15.561 1.00 59.34 98 LYS A O 1
ATOM 794 N N . ARG A 1 99 ? 2.421 18.880 14.871 1.00 56.31 99 ARG A N 1
ATOM 795 C CA . ARG A 1 99 ? 2.426 20.259 15.401 1.00 56.31 99 ARG A CA 1
ATOM 796 C C . ARG A 1 99 ? 2.558 20.168 16.927 1.00 56.31 99 ARG A C 1
ATOM 798 O O . ARG A 1 99 ? 1.848 19.349 17.518 1.00 56.31 99 ARG A O 1
ATOM 805 N N . PRO A 1 100 ? 3.429 20.963 17.571 1.00 47.56 100 PRO A N 1
ATOM 806 C CA . PRO A 1 100 ? 3.496 20.985 19.025 1.00 47.56 100 PRO A CA 1
ATOM 807 C C . PRO A 1 100 ? 2.112 21.332 19.585 1.00 47.56 100 PRO A C 1
ATOM 809 O O . PRO A 1 100 ? 1.417 22.200 19.048 1.00 47.56 100 PRO A O 1
ATOM 812 N N . LYS A 1 101 ? 1.695 20.622 20.641 1.00 39.88 101 LYS A N 1
ATOM 813 C CA . LYS A 1 101 ? 0.503 20.989 21.415 1.00 39.88 101 LYS A CA 1
ATOM 814 C C . LYS A 1 101 ? 0.707 22.432 21.885 1.00 39.88 101 LYS A C 1
ATOM 816 O O . LYS A 1 101 ? 1.757 22.732 22.449 1.00 39.88 101 LYS A O 1
ATOM 821 N N . ALA A 1 102 ? -0.256 23.310 21.604 1.00 46.09 102 ALA A N 1
ATOM 822 C CA . ALA A 1 102 ? -0.260 24.643 22.197 1.00 46.09 102 ALA A CA 1
ATOM 823 C C . ALA A 1 102 ? -0.231 24.502 23.736 1.00 46.09 102 ALA A C 1
ATOM 8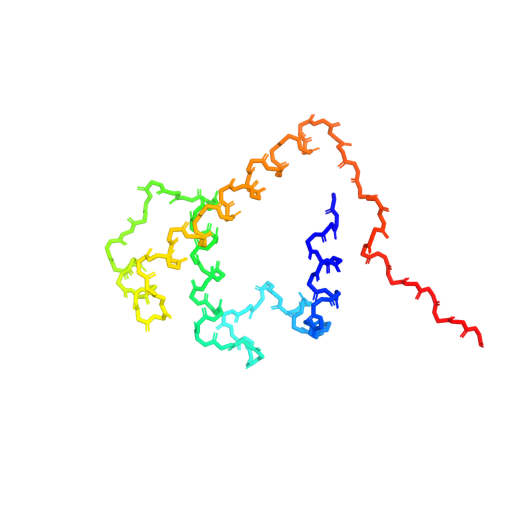25 O O . ALA A 1 102 ? -0.814 23.530 24.233 1.00 46.09 102 ALA A O 1
ATOM 826 N N . PRO A 1 103 ? 0.495 25.388 24.443 1.00 58.00 103 PRO A N 1
ATOM 827 C CA . PRO A 1 103 ? 0.650 25.321 25.895 1.00 58.00 103 PRO A CA 1
ATOM 828 C C . PRO A 1 103 ? -0.688 25.387 26.636 1.00 58.00 103 PRO A C 1
ATOM 830 O O . PRO A 1 103 ? -1.629 26.030 26.112 1.00 58.00 103 PRO A O 1
#

Sequence (103 aa):
MDINTAVCRKQGIPEDKLEALERYAEHPGFTERERAAIAWAEMVTISPNDISEAQFAELRRHFTDREIVELTAQAAFENFRARWNRSLRVEADGLATKRPKAP

Nearest PDB structures (foldseek):
  7xw1-assembly1_A  TM=9.291E-01  e=1.021E-02  Pseudomonas aeruginosa
  6ohj-assembly1_B  TM=8.722E-01  e=8.167E-03  Marinomonas mediterranea MMB-1
  3c1l-assembly1_B  TM=8.639E-01  e=1.142E-02  Mesorhizobium japonicum MAFF 303099
  3c1l-assembly2_J  TM=8.489E-01  e=3.497E-02  Mesorhizobium japonicum MAFF 303099
  2prr-assembly1_E  TM=7.278E-01  e=4.626E-02  Cupriavidus pinatubonensis JMP134

Mean predicted aligned error: 5.97 Å